Protein AF-A0A7X4FDV6-F1 (afdb_monomer_lite)

Sequence (44 aa):
MIVECAVVGGATHIITGDQKHLLPLGNYQGILIVKPADFLTEFQ

Radius of gyration: 9.93 Å; chains: 1; bounding box: 25×18×21 Å

Structure (mmCIF, N/CA/C/O backbone):
data_AF-A0A7X4FDV6-F1
#
_entry.id   AF-A0A7X4FDV6-F1
#
loop_
_atom_site.group_PDB
_atom_site.id
_atom_site.type_symbol
_atom_site.label_atom_id
_atom_site.label_alt_id
_atom_site.label_comp_id
_atom_site.label_asym_id
_atom_site.label_entity_id
_atom_site.label_seq_id
_atom_site.pdbx_PDB_ins_code
_atom_site.Cartn_x
_atom_site.Cartn_y
_atom_site.Cartn_z
_atom_site.occupancy
_atom_site.B_iso_or_equiv
_atom_site.auth_seq_id
_atom_site.auth_comp_id
_atom_site.auth_asym_id
_atom_site.auth_atom_id
_atom_site.pdbx_PDB_model_num
ATOM 1 N N . MET A 1 1 ? 9.935 -8.426 -3.591 1.00 80.56 1 MET A N 1
ATOM 2 C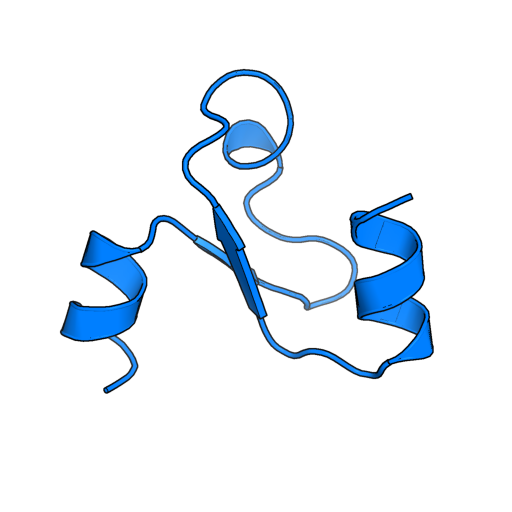 CA . MET A 1 1 ? 9.983 -6.959 -3.768 1.00 80.56 1 MET A CA 1
ATOM 3 C C . MET A 1 1 ? 8.549 -6.449 -3.639 1.00 80.56 1 MET A C 1
ATOM 5 O O . MET A 1 1 ? 7.715 -6.898 -4.405 1.00 80.56 1 MET A O 1
ATOM 9 N N . ILE A 1 2 ? 8.209 -5.631 -2.631 1.00 93.00 2 ILE A N 1
ATOM 10 C CA . ILE A 1 2 ? 6.793 -5.391 -2.243 1.00 93.00 2 ILE A CA 1
ATOM 11 C C . ILE A 1 2 ? 5.976 -4.736 -3.371 1.00 93.00 2 ILE A C 1
ATOM 13 O O . ILE A 1 2 ? 4.857 -5.159 -3.641 1.00 93.00 2 ILE A O 1
ATOM 17 N N . VAL A 1 3 ? 6.552 -3.746 -4.058 1.00 95.50 3 VAL A N 1
ATOM 18 C CA . VAL A 1 3 ? 5.857 -2.994 -5.117 1.00 95.50 3 VAL A CA 1
ATOM 19 C C . VAL A 1 3 ? 5.562 -3.867 -6.341 1.00 95.50 3 VAL A C 1
ATOM 21 O O . VAL A 1 3 ? 4.450 -3.851 -6.850 1.00 95.50 3 VAL A O 1
ATOM 24 N N . GLU A 1 4 ? 6.517 -4.686 -6.783 1.00 96.50 4 GLU A N 1
ATOM 25 C CA . GLU A 1 4 ? 6.309 -5.631 -7.893 1.00 96.50 4 GLU A CA 1
ATOM 26 C C . GLU A 1 4 ? 5.211 -6.648 -7.579 1.00 96.50 4 GLU A C 1
ATOM 28 O O . GLU A 1 4 ? 4.345 -6.891 -8.415 1.00 96.50 4 GLU A O 1
ATOM 33 N N . CYS A 1 5 ? 5.204 -7.202 -6.363 1.00 96.62 5 CYS A N 1
ATOM 34 C CA . CYS A 1 5 ? 4.150 -8.119 -5.943 1.00 96.62 5 CYS A CA 1
ATOM 35 C C . CYS A 1 5 ? 2.769 -7.453 -5.991 1.00 96.62 5 CYS A C 1
ATOM 37 O O . CYS A 1 5 ? 1.810 -8.092 -6.412 1.00 96.62 5 CYS A O 1
ATOM 39 N N . ALA A 1 6 ? 2.667 -6.179 -5.599 1.00 97.88 6 ALA A N 1
ATOM 40 C CA . ALA A 1 6 ? 1.416 -5.432 -5.672 1.00 97.88 6 ALA A CA 1
ATOM 41 C C . ALA A 1 6 ? 0.942 -5.248 -7.125 1.00 97.88 6 ALA A C 1
ATOM 43 O O . ALA A 1 6 ? -0.238 -5.443 -7.405 1.00 97.88 6 ALA A O 1
ATOM 44 N N . VAL A 1 7 ? 1.860 -4.955 -8.053 1.00 97.69 7 VAL A N 1
ATOM 45 C CA . VAL A 1 7 ? 1.551 -4.839 -9.490 1.00 97.69 7 VAL A CA 1
ATOM 46 C C . VAL A 1 7 ? 1.085 -6.175 -10.064 1.00 97.69 7 VAL A C 1
ATOM 48 O O . VAL A 1 7 ? 0.007 -6.252 -10.645 1.00 97.69 7 VAL A O 1
ATOM 51 N N . VAL A 1 8 ? 1.862 -7.243 -9.869 1.00 98.06 8 VAL A N 1
ATOM 52 C CA . VAL A 1 8 ? 1.538 -8.577 -10.403 1.00 98.06 8 VAL A CA 1
ATOM 53 C C . VAL A 1 8 ? 0.256 -9.133 -9.779 1.00 98.06 8 VAL A C 1
ATOM 55 O O . VAL A 1 8 ? -0.524 -9.799 -10.453 1.00 98.06 8 VAL A O 1
ATOM 58 N N . GLY A 1 9 ? 0.018 -8.839 -8.501 1.00 97.06 9 GLY A N 1
ATOM 59 C CA . GLY A 1 9 ? -1.182 -9.247 -7.779 1.00 97.06 9 GLY A CA 1
ATOM 60 C C . GLY A 1 9 ? -2.426 -8.409 -8.079 1.00 97.06 9 GLY A C 1
ATOM 61 O O . GLY A 1 9 ? -3.487 -8.732 -7.552 1.00 97.06 9 GLY A O 1
ATOM 62 N N . GLY A 1 10 ? -2.323 -7.339 -8.877 1.00 97.31 10 GLY A N 1
ATOM 63 C CA . GLY A 1 10 ? -3.448 -6.439 -9.148 1.00 97.31 10 GLY A CA 1
ATOM 64 C C . GLY A 1 10 ? -3.979 -5.746 -7.890 1.00 97.31 10 GL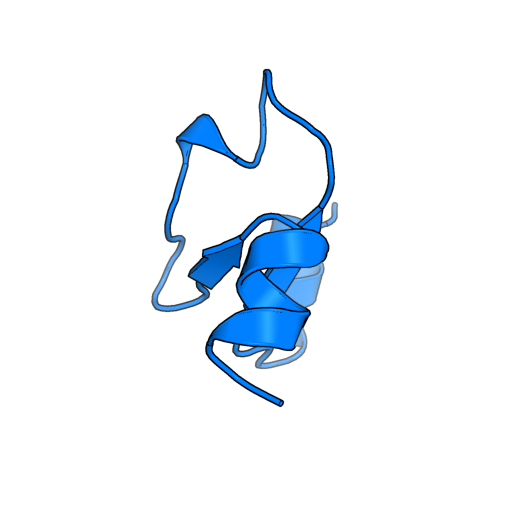Y A C 1
ATOM 65 O O . GLY A 1 10 ? -5.182 -5.519 -7.762 1.00 97.31 10 GLY A O 1
ATOM 66 N N . ALA A 1 11 ? -3.100 -5.457 -6.929 1.00 97.88 11 ALA A N 1
ATOM 67 C CA . ALA A 1 11 ? -3.48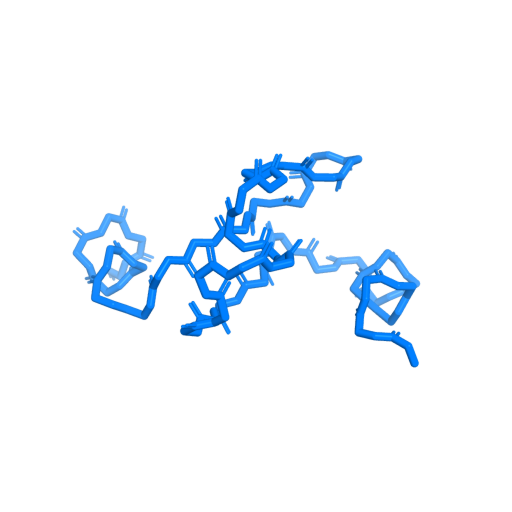4 -4.810 -5.687 1.00 97.88 11 ALA A CA 1
ATOM 68 C C . ALA A 1 11 ? -3.933 -3.369 -5.943 1.00 97.88 11 ALA A C 1
ATOM 70 O O . ALA A 1 11 ? -3.352 -2.654 -6.753 1.00 97.88 11 ALA A O 1
ATOM 71 N N . THR A 1 12 ? -4.930 -2.914 -5.191 1.00 97.62 12 THR A N 1
ATOM 72 C CA . THR A 1 12 ? -5.364 -1.511 -5.221 1.00 97.62 12 THR A CA 1
ATOM 73 C C . THR A 1 12 ? -4.600 -0.649 -4.218 1.00 97.62 12 THR A C 1
ATOM 75 O O . THR A 1 12 ? -4.457 0.553 -4.431 1.00 97.62 12 THR A O 1
ATOM 78 N N . HIS A 1 13 ? -4.076 -1.259 -3.146 1.00 97.81 13 HIS A N 1
ATOM 79 C CA . HIS A 1 13 ? -3.410 -0.560 -2.050 1.00 97.81 13 HIS A CA 1
ATOM 80 C C . HIS A 1 13 ? -2.167 -1.306 -1.550 1.00 97.81 13 HIS A C 1
ATOM 82 O O . HIS A 1 13 ? -2.151 -2.534 -1.459 1.00 97.81 13 HIS A O 1
ATOM 88 N N . ILE A 1 14 ? -1.152 -0.546 -1.143 1.00 97.81 14 ILE A N 1
ATOM 89 C CA . ILE A 1 14 ? -0.055 -0.986 -0.279 1.00 97.81 14 ILE A CA 1
ATOM 90 C C . ILE A 1 14 ? -0.210 -0.243 1.047 1.00 97.81 14 ILE A C 1
ATOM 92 O O . ILE A 1 14 ? -0.011 0.968 1.121 1.00 97.81 14 ILE A O 1
ATOM 96 N N . ILE A 1 15 ? -0.545 -0.976 2.103 1.00 97.75 15 ILE A N 1
ATOM 97 C CA . ILE A 1 15 ? -0.716 -0.422 3.447 1.00 97.75 15 ILE A CA 1
ATOM 98 C C . ILE A 1 15 ? 0.595 -0.615 4.210 1.00 97.75 15 ILE A C 1
ATOM 100 O O . ILE A 1 15 ? 1.029 -1.748 4.420 1.00 97.75 15 ILE A O 1
ATOM 104 N N . THR A 1 16 ? 1.263 0.472 4.601 1.00 97.62 16 THR A N 1
ATOM 105 C CA . THR A 1 16 ? 2.601 0.388 5.209 1.00 97.62 16 THR A CA 1
ATOM 106 C C . THR A 1 16 ? 2.921 1.546 6.153 1.00 97.62 16 THR A C 1
ATOM 108 O O . THR A 1 16 ? 2.412 2.653 6.011 1.00 97.62 16 THR A O 1
ATOM 111 N N . GLY A 1 17 ? 3.800 1.289 7.126 1.00 97.62 17 GLY A N 1
ATOM 112 C CA . GLY A 1 17 ? 4.380 2.299 8.017 1.00 97.62 17 GLY A CA 1
ATOM 113 C C . GLY A 1 17 ? 5.758 2.812 7.577 1.00 97.62 17 GLY A C 1
ATOM 114 O O . GLY A 1 17 ? 6.365 3.589 8.312 1.00 97.62 17 GLY A O 1
ATOM 115 N N . ASP A 1 18 ? 6.291 2.377 6.426 1.00 97.38 18 ASP A N 1
ATOM 116 C CA . ASP A 1 18 ? 7.602 2.833 5.938 1.00 97.38 18 ASP A CA 1
ATOM 117 C C . ASP A 1 18 ? 7.524 4.289 5.445 1.00 97.38 18 ASP A C 1
ATOM 119 O O . ASP A 1 18 ? 7.140 4.577 4.310 1.00 97.38 18 ASP A O 1
ATOM 123 N N . GLN A 1 19 ? 7.925 5.206 6.325 1.00 96.75 19 GLN A N 1
ATOM 124 C CA . GLN A 1 19 ? 7.920 6.651 6.088 1.00 96.75 19 GLN A CA 1
ATOM 125 C C . GLN A 1 19 ? 9.057 7.141 5.187 1.00 96.75 19 GLN A C 1
ATOM 127 O O . GLN A 1 19 ? 9.006 8.276 4.723 1.00 96.75 19 GLN A O 1
ATOM 132 N N . LYS A 1 20 ? 10.098 6.331 4.969 1.00 97.38 20 LYS A N 1
ATOM 133 C CA . LYS A 1 20 ? 11.320 6.776 4.290 1.00 97.38 20 LYS A CA 1
ATOM 134 C C . LYS A 1 20 ? 11.330 6.405 2.810 1.00 97.38 20 LYS A C 1
ATOM 136 O O . LYS A 1 20 ? 11.861 7.166 2.009 1.00 97.38 20 LYS A O 1
ATOM 141 N N . HIS A 1 21 ? 10.777 5.253 2.453 1.00 96.31 21 HIS A N 1
ATOM 142 C CA . HIS A 1 21 ? 10.918 4.668 1.124 1.00 96.31 21 HIS A CA 1
ATOM 143 C C . HIS A 1 21 ? 9.584 4.466 0.412 1.00 96.31 21 HIS A C 1
ATOM 145 O O . HIS A 1 21 ? 9.510 4.749 -0.776 1.00 96.31 21 HIS A O 1
ATOM 151 N N . LEU A 1 22 ? 8.546 3.971 1.098 1.00 96.75 22 LEU A N 1
ATOM 152 C CA . LEU A 1 22 ? 7.289 3.598 0.434 1.00 96.75 22 LEU A CA 1
ATOM 153 C C . LEU A 1 22 ? 6.237 4.699 0.507 1.00 96.75 22 LEU A C 1
ATOM 155 O O . LEU A 1 22 ? 5.721 5.104 -0.528 1.00 96.75 22 LEU A O 1
ATOM 159 N N . LEU A 1 23 ? 5.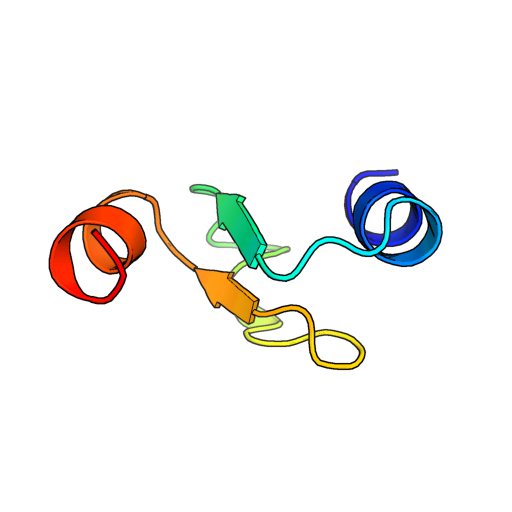943 5.219 1.701 1.00 97.69 23 LEU A N 1
ATOM 160 C CA . LEU A 1 23 ? 4.955 6.291 1.856 1.00 97.69 23 LEU A CA 1
ATOM 161 C C . LEU A 1 23 ? 5.274 7.544 1.020 1.00 97.69 23 LEU A C 1
ATOM 163 O O . LEU A 1 23 ? 4.337 8.094 0.448 1.00 97.69 23 LEU A O 1
ATOM 167 N N . PRO A 1 24 ? 6.545 7.977 0.854 1.00 97.44 24 PRO A N 1
ATOM 168 C CA . PRO A 1 24 ? 6.858 9.120 -0.005 1.00 97.44 24 PRO A CA 1
ATOM 169 C C . PRO A 1 24 ? 6.503 8.928 -1.483 1.00 97.44 24 PRO A C 1
ATOM 171 O O . PRO A 1 24 ? 6.408 9.914 -2.208 1.00 97.44 24 PRO A O 1
ATOM 174 N N . LEU A 1 25 ? 6.319 7.686 -1.944 1.00 96.50 25 LEU A N 1
ATOM 175 C CA . LEU A 1 25 ? 5.893 7.419 -3.317 1.00 96.50 25 LEU A CA 1
ATOM 176 C C . LEU A 1 25 ? 4.423 7.800 -3.524 1.00 96.50 25 LEU A C 1
ATOM 178 O O . LEU A 1 25 ? 4.077 8.276 -4.601 1.00 96.50 25 LEU A O 1
ATOM 182 N N . GLY A 1 26 ? 3.571 7.602 -2.508 1.00 96.81 26 GLY A N 1
ATOM 183 C CA . GLY A 1 26 ? 2.140 7.939 -2.488 1.00 96.81 26 GLY A CA 1
ATOM 184 C C . GLY A 1 26 ? 1.258 7.113 -3.434 1.00 96.81 26 GLY A C 1
ATOM 185 O O . GLY A 1 26 ? 0.215 6.598 -3.039 1.00 96.81 26 GLY A O 1
ATOM 186 N N . ASN A 1 27 ? 1.679 6.939 -4.682 1.00 97.00 27 ASN A N 1
ATOM 187 C CA . ASN A 1 27 ? 1.033 6.101 -5.677 1.00 97.00 27 ASN A CA 1
ATOM 188 C C . ASN A 1 27 ? 2.083 5.467 -6.593 1.00 97.00 27 ASN A C 1
ATOM 190 O O . ASN A 1 27 ? 3.075 6.100 -6.956 1.00 97.00 27 ASN A O 1
ATOM 194 N N . TYR A 1 28 ? 1.841 4.229 -7.014 1.00 97.00 28 TYR A N 1
ATOM 195 C CA . TYR A 1 28 ? 2.638 3.589 -8.049 1.00 97.00 28 TYR A CA 1
ATOM 196 C C . TYR A 1 28 ? 1.740 2.824 -9.015 1.00 97.00 28 TYR A C 1
ATOM 198 O O . TYR A 1 28 ? 1.093 1.862 -8.622 1.00 97.00 28 TYR A O 1
ATOM 206 N N 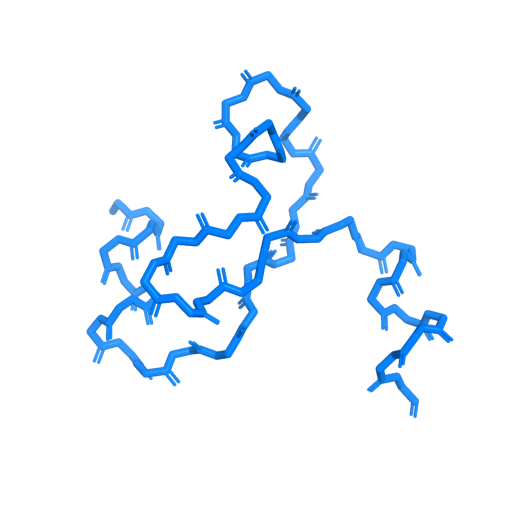. GLN A 1 29 ? 1.705 3.244 -10.283 1.00 96.38 29 GLN A N 1
ATOM 207 C CA . GLN A 1 29 ? 0.865 2.632 -11.325 1.00 96.38 29 GLN A CA 1
ATOM 208 C C . GLN A 1 29 ? -0.616 2.486 -10.916 1.00 96.38 29 GLN A C 1
ATOM 210 O O . GLN A 1 29 ? -1.253 1.477 -11.200 1.00 96.38 29 GLN A O 1
ATOM 215 N N . GLY A 1 30 ? -1.167 3.484 -10.219 1.00 96.56 30 GLY A N 1
ATOM 216 C CA . GLY A 1 30 ? -2.551 3.450 -9.738 1.00 96.56 30 GLY A CA 1
ATOM 217 C C . GLY A 1 30 ? -2.734 2.747 -8.390 1.00 96.56 30 GLY A C 1
ATOM 218 O O . GLY A 1 30 ? -3.777 2.924 -7.771 1.00 96.56 30 GLY A O 1
ATOM 219 N N . ILE A 1 31 ? -1.715 2.055 -7.880 1.00 98.06 31 ILE A N 1
ATOM 220 C CA . ILE A 1 31 ? -1.723 1.430 -6.555 1.00 98.06 31 ILE A CA 1
ATOM 221 C C . ILE A 1 31 ? -1.447 2.499 -5.500 1.00 98.06 31 ILE A C 1
ATOM 223 O O . ILE A 1 31 ? -0.371 3.102 -5.490 1.00 98.06 31 ILE A O 1
ATOM 227 N N . LEU A 1 32 ? -2.408 2.746 -4.612 1.00 97.94 32 LEU A N 1
ATOM 228 C CA . LEU A 1 32 ? -2.279 3.740 -3.546 1.00 97.94 32 LEU A CA 1
ATOM 229 C C . LEU A 1 32 ? -1.389 3.211 -2.421 1.00 97.94 32 LEU A C 1
ATOM 231 O O . LEU A 1 32 ? -1.546 2.078 -1.976 1.00 97.94 32 LEU A O 1
ATOM 235 N N . ILE A 1 33 ? -0.454 4.028 -1.944 1.00 98.00 33 ILE A N 1
ATOM 236 C CA . ILE A 1 33 ? 0.453 3.662 -0.854 1.00 98.00 33 ILE A CA 1
ATOM 237 C C . ILE A 1 33 ? 0.109 4.526 0.350 1.00 98.00 33 ILE A C 1
ATOM 239 O O . ILE A 1 33 ? 0.386 5.722 0.366 1.00 98.00 33 ILE A O 1
ATOM 243 N N . VAL A 1 34 ? -0.518 3.911 1.350 1.00 98.12 34 VAL A N 1
ATOM 244 C CA . VAL A 1 34 ? -1.186 4.620 2.449 1.00 98.12 34 VAL A CA 1
ATOM 245 C C . VAL A 1 34 ? -0.752 4.089 3.810 1.00 98.12 34 VAL A C 1
ATOM 247 O O . VAL A 1 34 ? -0.265 2.958 3.938 1.00 98.12 34 VAL A O 1
ATOM 250 N N . LYS A 1 35 ? -0.932 4.904 4.854 1.00 97.94 35 LYS A N 1
ATOM 251 C CA . LYS A 1 35 ? -0.721 4.450 6.230 1.00 97.94 35 LYS A CA 1
ATOM 252 C C . LYS A 1 35 ? -1.867 3.532 6.667 1.00 97.94 35 LYS A C 1
ATOM 254 O O . LYS A 1 35 ? -2.989 3.691 6.194 1.00 97.94 35 LYS A O 1
ATOM 259 N N . PRO A 1 36 ? -1.628 2.624 7.631 1.00 97.44 36 PRO A N 1
ATOM 260 C CA . PRO A 1 36 ? -2.688 1.782 8.180 1.00 97.44 36 PRO A CA 1
ATOM 261 C C . PRO A 1 36 ? -3.847 2.575 8.786 1.00 97.44 36 PRO A C 1
ATOM 263 O O . PRO A 1 36 ? -4.995 2.208 8.577 1.00 97.44 36 PRO A O 1
ATOM 266 N N . ALA A 1 37 ? -3.555 3.658 9.513 1.00 96.56 37 ALA A N 1
ATOM 267 C CA . ALA A 1 37 ? -4.591 4.492 10.117 1.00 96.56 37 ALA A CA 1
ATOM 268 C C . ALA A 1 37 ? -5.484 5.133 9.045 1.00 96.56 37 ALA A C 1
ATOM 270 O O . ALA A 1 37 ? -6.696 4.959 9.098 1.00 96.56 37 ALA A O 1
ATOM 271 N N . ASP A 1 38 ? -4.868 5.771 8.045 1.00 95.44 38 ASP A N 1
ATOM 272 C CA . ASP A 1 38 ? -5.562 6.431 6.933 1.00 95.44 38 ASP A CA 1
ATOM 273 C C . ASP A 1 38 ? -6.420 5.423 6.145 1.00 95.44 38 ASP A C 1
ATOM 275 O O . ASP A 1 38 ? -7.564 5.703 5.794 1.00 95.44 38 ASP A O 1
ATOM 279 N N . PHE A 1 39 ? -5.908 4.199 5.945 1.00 96.81 39 PHE A N 1
ATOM 280 C CA . PHE A 1 39 ? -6.658 3.137 5.278 1.00 96.81 39 PHE A CA 1
ATOM 281 C C . PHE A 1 39 ? -7.963 2.788 6.007 1.00 96.81 39 PHE A C 1
ATOM 283 O O . PHE A 1 39 ? -9.019 2.701 5.384 1.00 96.81 39 PHE A O 1
ATOM 290 N N . LEU A 1 40 ? -7.889 2.607 7.330 1.00 95.81 40 LEU A N 1
ATOM 291 C CA . LEU A 1 40 ? -9.052 2.261 8.151 1.00 95.81 40 LEU A CA 1
ATOM 292 C C . LEU A 1 40 ? -10.066 3.412 8.244 1.00 95.81 40 LEU A C 1
ATOM 294 O O . LEU A 1 40 ? -11.243 3.163 8.471 1.00 95.81 40 LEU A O 1
ATOM 298 N N . THR A 1 41 ? -9.632 4.665 8.091 1.00 95.75 41 THR A N 1
ATOM 299 C CA . THR A 1 41 ? -10.531 5.826 8.152 1.00 95.75 41 THR A CA 1
ATOM 300 C C . THR A 1 41 ? -11.184 6.176 6.819 1.00 95.75 41 THR A C 1
ATOM 302 O O . THR A 1 41 ? -12.298 6.690 6.819 1.00 95.75 41 THR A O 1
ATOM 305 N N . GLU A 1 42 ? -10.496 5.955 5.696 1.00 91.50 42 GLU A N 1
ATOM 306 C CA . GLU A 1 42 ? -10.932 6.433 4.373 1.00 91.50 42 GLU A CA 1
ATOM 307 C C . GLU A 1 42 ? -11.536 5.334 3.485 1.00 91.50 42 GLU A C 1
ATOM 309 O O . GLU A 1 42 ? -12.269 5.649 2.547 1.00 91.50 42 GLU A O 1
ATOM 314 N N . PHE A 1 43 ? -11.247 4.055 3.761 1.00 83.19 43 PHE A N 1
ATOM 315 C CA . PHE A 1 43 ? -11.580 2.941 2.859 1.00 83.19 43 PHE A CA 1
ATOM 316 C C . PHE A 1 43 ? -12.245 1.735 3.541 1.00 83.19 43 PHE A C 1
ATOM 318 O O . PHE A 1 43 ? -12.468 0.717 2.879 1.00 83.19 43 PHE A O 1
ATOM 325 N N . GLN A 1 44 ? -12.540 1.829 4.839 1.00 63.69 44 GLN A N 1
ATOM 326 C CA . GLN A 1 44 ? -13.242 0.801 5.615 1.00 63.69 44 GLN A CA 1
ATOM 327 C C . GLN A 1 44 ? -14.727 1.139 5.765 1.00 63.69 44 GLN A C 1
ATOM 329 O O . GLN A 1 44 ? -15.535 0.184 5.732 1.00 63.69 44 GLN A O 1
#

Secondary structure (DSSP, 8-state):
-HHHHHHHTT-SEEE---TTTTGGG-EETTEEEE-HHHHHHH--

pLDDT: mean 95.47, std 5.91, range [63.69, 98.12]

Foldseek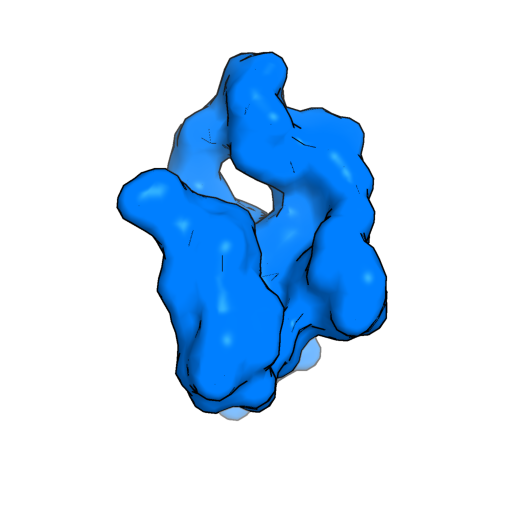 3Di:
DQVVCCVVVVHQEDEDPPPPPQVVVQDDPNRGYYHPVCCVVPPD